Protein AF-A0A916VA71-F1 (afdb_monomer)

Secondary structure (DSSP, 8-state):
-----TTSPPPTTTSPP--SSPPPHHHHHHHHHHHHHHHHHHHTT---

Solvent-accessible surface area (backbone atoms only — not comparable to full-atom values): 3270 Å² total; per-residue (Å²): 132,86,86,79,56,84,91,66,68,71,52,85,88,65,43,80,71,75,68,86,66,72,78,52,69,64,58,67,52,46,55,58,52,52,52,50,51,52,50,53,60,65,52,70,74,63,77,130

Mean predicted aligned error: 12.76 Å

Sequence (48 aa):
MLQIDRQYLPTSDELPDSDDTPVDNEDQNFVPNLLLFLLEYIWKSHDD

pLDDT: mean 79.0, std 13.43, range [44.94, 97.62]

Foldseek 3Di:
DDDDDPVDDDDPVRPPPPPPPDPDPCCVVPVVVVVVVVVCVVCVPDDD

Structure (mmCIF, N/CA/C/O backbone):
data_AF-A0A916VA71-F1
#
_entry.id   AF-A0A916VA71-F1
#
loop_
_atom_site.group_PDB
_atom_site.id
_atom_site.type_symbol
_atom_site.label_atom_id
_atom_site.label_alt_id
_atom_site.label_comp_id
_atom_site.label_asym_id
_atom_site.label_entity_id
_atom_site.label_seq_id
_atom_site.pdbx_PDB_ins_code
_atom_site.Cartn_x
_atom_site.Cartn_y
_atom_site.Cartn_z
_atom_site.occupancy
_atom_site.B_iso_or_equiv
_atom_site.auth_seq_id
_atom_site.auth_comp_id
_atom_site.auth_asym_id
_atom_site.auth_atom_id
_atom_site.pdbx_PDB_model_num
ATOM 1 N N . MET A 1 1 ? -8.108 10.248 -25.505 1.00 44.94 1 MET A N 1
ATOM 2 C CA . MET A 1 1 ? -8.315 8.825 -25.163 1.00 44.94 1 MET A CA 1
ATOM 3 C C . MET A 1 1 ? -8.074 8.037 -26.441 1.00 44.94 1 MET A C 1
ATOM 5 O O . MET A 1 1 ? -8.738 8.337 -27.424 1.00 44.94 1 MET A O 1
ATOM 9 N N . LEU A 1 2 ? -7.049 7.183 -26.490 1.00 53.56 2 LEU A N 1
ATOM 10 C CA . LEU A 1 2 ? -6.662 6.491 -27.727 1.00 53.56 2 LEU A CA 1
ATOM 11 C C . LEU A 1 2 ? -7.694 5.404 -28.062 1.00 53.56 2 LEU A C 1
ATOM 13 O O . LEU A 1 2 ? -8.087 4.629 -27.193 1.00 53.56 2 LEU A O 1
ATOM 17 N N . GLN A 1 3 ? -8.159 5.386 -29.309 1.00 56.84 3 GLN A N 1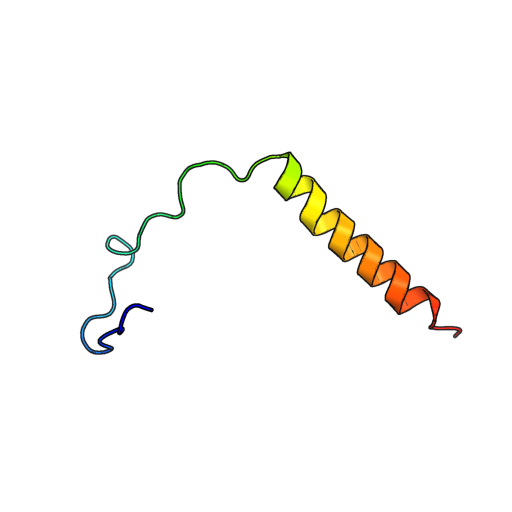
ATOM 18 C CA . GLN A 1 3 ? -9.098 4.392 -29.821 1.00 56.84 3 GLN A CA 1
ATOM 19 C C . GLN A 1 3 ? -8.328 3.089 -30.074 1.00 56.84 3 GLN A C 1
ATOM 21 O O . GLN A 1 3 ? -7.537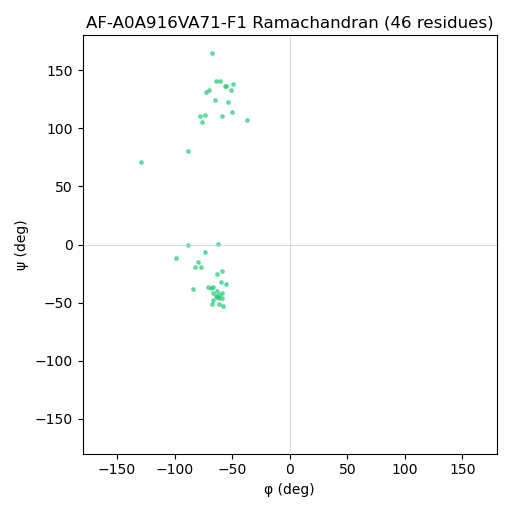 3.013 -31.007 1.00 56.84 3 GLN A O 1
ATOM 26 N N . ILE A 1 4 ? -8.511 2.095 -29.201 1.00 64.94 4 ILE A N 1
ATOM 27 C CA . ILE A 1 4 ? -7.828 0.798 -29.298 1.00 64.94 4 ILE A CA 1
ATOM 28 C C . ILE A 1 4 ? -8.535 -0.031 -30.373 1.00 64.94 4 ILE A C 1
ATOM 30 O O . ILE A 1 4 ? -9.677 -0.461 -30.183 1.00 64.94 4 ILE A O 1
ATOM 34 N N . ASP A 1 5 ? -7.861 -0.260 -31.496 1.00 69.31 5 ASP A N 1
ATOM 35 C CA . ASP A 1 5 ? -8.300 -1.237 -32.485 1.00 69.31 5 ASP A CA 1
ATOM 36 C C . ASP A 1 5 ? -8.030 -2.651 -31.949 1.00 69.31 5 ASP A C 1
ATOM 38 O O . ASP A 1 5 ? -6.890 -3.072 -31.763 1.00 69.31 5 ASP A O 1
ATOM 42 N N . ARG A 1 6 ? -9.099 -3.393 -31.648 1.00 65.75 6 ARG A N 1
ATOM 43 C CA . ARG A 1 6 ? -9.017 -4.715 -31.005 1.00 65.75 6 ARG A CA 1
ATOM 44 C C . ARG A 1 6 ? -8.521 -5.823 -31.942 1.00 65.75 6 ARG A C 1
ATOM 46 O O . ARG A 1 6 ? -8.342 -6.943 -31.467 1.00 65.75 6 ARG A O 1
ATOM 53 N N . GLN A 1 7 ? -8.336 -5.547 -33.237 1.00 72.50 7 GLN A N 1
ATOM 54 C CA . GLN A 1 7 ? -7.714 -6.493 -34.176 1.00 72.50 7 GLN A CA 1
ATOM 55 C C . GLN A 1 7 ? -6.181 -6.479 -34.125 1.00 72.50 7 GLN A C 1
ATOM 57 O O . GLN A 1 7 ? -5.567 -7.470 -34.514 1.00 72.50 7 GLN A O 1
ATOM 62 N N . TYR A 1 8 ? -5.576 -5.416 -33.589 1.00 73.12 8 TYR A N 1
ATOM 63 C CA . TYR A 1 8 ? -4.129 -5.255 -33.456 1.00 73.12 8 TYR A CA 1
ATOM 64 C C . TYR A 1 8 ? -3.792 -4.871 -32.015 1.00 73.12 8 TYR A C 1
ATOM 66 O O . TYR A 1 8 ? -3.450 -3.728 -31.716 1.00 73.12 8 TYR A O 1
ATOM 74 N N . LEU A 1 9 ? -3.948 -5.829 -31.098 1.00 79.50 9 LEU A N 1
ATOM 75 C CA . LEU A 1 9 ? -3.445 -5.645 -29.741 1.00 79.50 9 LEU A CA 1
ATOM 76 C C . LEU A 1 9 ? -1.909 -5.691 -29.774 1.00 79.50 9 LEU A C 1
ATOM 78 O O . LEU A 1 9 ? -1.369 -6.610 -30.394 1.00 79.50 9 LEU A O 1
ATOM 82 N N . PRO A 1 10 ? -1.221 -4.737 -29.122 1.00 77.00 10 PRO A N 1
ATOM 83 C CA . PRO A 1 10 ? 0.233 -4.747 -29.040 1.00 77.00 10 PRO A CA 1
ATOM 84 C C . PRO A 1 10 ? 0.719 -6.022 -28.346 1.00 77.00 10 PRO A C 1
ATOM 86 O O . PRO A 1 10 ? 0.118 -6.500 -27.377 1.00 77.00 10 PRO A O 1
ATOM 89 N N . THR A 1 11 ? 1.809 -6.577 -28.859 1.00 77.25 11 THR A N 1
ATOM 90 C CA . THR A 1 11 ? 2.581 -7.628 -28.192 1.00 77.25 11 THR A CA 1
ATOM 91 C C . THR A 1 11 ? 3.261 -7.078 -26.936 1.00 77.25 11 THR A C 1
ATOM 93 O O . THR A 1 11 ? 3.347 -5.867 -26.751 1.00 77.25 11 THR A O 1
ATOM 96 N N . SER A 1 12 ? 3.744 -7.958 -26.052 1.00 75.19 12 SER A N 1
ATOM 97 C CA . SER A 1 12 ? 4.392 -7.528 -24.801 1.00 75.19 12 SER A CA 1
ATOM 98 C C . SER A 1 12 ? 5.562 -6.568 -25.038 1.00 75.19 12 SER A C 1
ATOM 100 O O . SER A 1 12 ? 5.745 -5.664 -24.237 1.00 75.19 12 SER A O 1
ATOM 102 N N . ASP A 1 13 ? 6.297 -6.747 -26.139 1.00 78.00 13 ASP A N 1
ATOM 103 C CA . ASP A 1 13 ? 7.452 -5.921 -26.520 1.00 78.00 13 ASP A CA 1
ATOM 104 C C . ASP A 1 13 ? 7.045 -4.580 -27.174 1.00 78.00 13 ASP A C 1
ATOM 106 O O . ASP A 1 13 ? 7.868 -3.686 -27.342 1.00 78.00 13 ASP A O 1
ATOM 110 N N . GLU A 1 14 ? 5.781 -4.445 -27.594 1.00 77.81 14 GLU A N 1
ATOM 111 C CA . GLU A 1 14 ? 5.205 -3.222 -28.182 1.00 77.81 14 GLU A CA 1
ATOM 112 C C . GLU A 1 14 ? 4.410 -2.401 -27.166 1.00 77.81 14 GLU A C 1
ATOM 114 O O . GLU A 1 14 ? 4.011 -1.264 -27.445 1.00 77.81 14 GLU A O 1
ATOM 119 N N . LEU A 1 15 ? 4.131 -2.982 -25.998 1.00 78.44 15 LEU A N 1
ATOM 120 C CA . LEU A 1 15 ? 3.624 -2.210 -24.884 1.00 78.44 15 LEU A CA 1
ATOM 121 C C . LEU A 1 15 ? 4.713 -1.217 -24.472 1.00 78.44 15 LEU A C 1
ATOM 123 O O . LEU A 1 15 ? 5.892 -1.566 -24.488 1.00 78.44 15 LEU A O 1
ATOM 127 N N . PRO A 1 16 ? 4.346 0.023 -24.112 1.00 72.25 16 PRO A N 1
ATOM 128 C CA . PRO A 1 16 ? 5.297 0.882 -23.435 1.00 72.25 16 PRO A CA 1
ATOM 129 C C . PRO A 1 16 ? 5.807 0.110 -22.220 1.00 72.25 16 PRO A C 1
ATOM 131 O O . PRO A 1 16 ? 4.993 -0.333 -21.400 1.00 72.25 16 PRO A O 1
ATOM 134 N N . ASP A 1 17 ? 7.126 -0.080 -22.144 1.00 68.81 17 ASP A N 1
ATOM 135 C CA . ASP A 1 17 ? 7.749 -0.607 -20.939 1.00 68.81 17 ASP A CA 1
ATOM 136 C C . ASP A 1 17 ? 7.217 0.202 -19.760 1.00 68.81 17 ASP A C 1
ATOM 138 O O . ASP A 1 17 ? 7.020 1.422 -19.854 1.00 68.81 17 ASP A O 1
ATOM 142 N N . SER A 1 18 ? 6.902 -0.501 -18.671 1.00 66.94 18 SER A N 1
ATOM 143 C CA . SER A 1 18 ? 6.634 0.161 -17.400 1.00 66.94 18 SER A CA 1
ATOM 144 C C . SER A 1 18 ? 7.799 1.105 -17.182 1.00 66.94 18 SER A C 1
ATOM 146 O O . SER A 1 18 ? 8.911 0.605 -17.085 1.00 66.94 18 SER A O 1
ATOM 148 N N . ASP A 1 19 ? 7.539 2.417 -17.190 1.00 69.06 19 ASP A N 1
ATOM 149 C CA . ASP A 1 19 ? 8.548 3.464 -17.051 1.00 69.06 19 ASP A CA 1
ATOM 150 C C . ASP A 1 19 ? 9.597 2.982 -16.041 1.00 69.06 19 ASP A C 1
ATOM 152 O O . ASP A 1 19 ? 9.280 2.831 -14.862 1.00 69.06 19 ASP A O 1
ATOM 156 N N . ASP A 1 20 ? 10.797 2.620 -16.524 1.00 67.25 20 ASP A N 1
ATOM 157 C CA . ASP A 1 20 ? 11.871 1.984 -15.733 1.00 67.25 20 ASP A CA 1
ATOM 158 C C . ASP A 1 20 ? 12.356 2.896 -14.593 1.00 67.25 20 ASP A C 1
ATOM 160 O O . ASP A 1 20 ? 13.260 2.561 -13.822 1.00 67.25 20 ASP A O 1
ATOM 164 N N . THR A 1 21 ? 11.758 4.080 -14.489 1.00 70.06 21 THR A N 1
ATOM 165 C CA . THR A 1 21 ? 11.824 4.945 -13.334 1.00 70.06 21 THR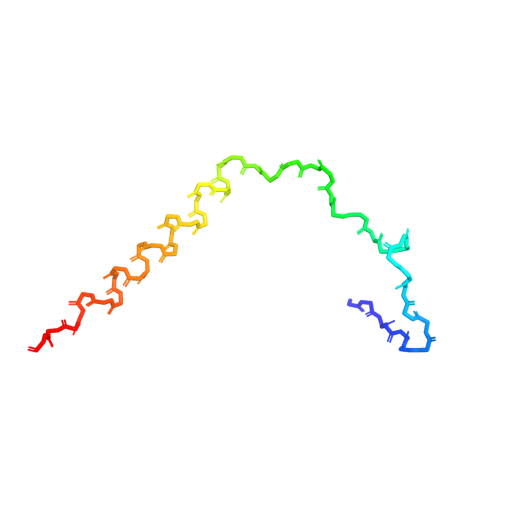 A CA 1
ATOM 166 C C . THR A 1 21 ? 11.269 4.196 -12.112 1.00 70.06 21 THR A C 1
ATOM 168 O O . THR A 1 21 ? 10.067 3.926 -12.034 1.00 70.06 21 THR A O 1
ATOM 171 N N . PRO A 1 22 ? 12.119 3.840 -11.128 1.00 70.81 22 PRO A N 1
ATOM 172 C CA . PRO A 1 22 ? 11.640 3.226 -9.898 1.00 70.81 22 PRO A CA 1
ATOM 173 C C . PRO A 1 22 ? 10.602 4.156 -9.269 1.00 70.81 22 PRO A C 1
ATOM 175 O O . PRO A 1 22 ? 10.817 5.367 -9.224 1.00 70.81 22 PRO A O 1
ATOM 178 N N . VAL A 1 23 ? 9.483 3.598 -8.791 1.00 72.19 23 VAL A N 1
ATOM 179 C CA . VAL A 1 23 ? 8.454 4.398 -8.106 1.00 72.19 23 VAL A CA 1
ATOM 180 C C . VAL A 1 23 ? 9.132 5.223 -7.012 1.00 72.19 23 VAL A C 1
ATOM 182 O O . VAL A 1 23 ? 9.934 4.677 -6.250 1.00 72.19 23 VAL A O 1
ATOM 185 N N . ASP A 1 24 ? 8.820 6.517 -6.938 1.00 82.88 24 ASP A N 1
ATOM 186 C CA . ASP A 1 24 ? 9.389 7.418 -5.938 1.00 82.88 24 ASP A CA 1
ATOM 187 C C . ASP A 1 24 ? 9.147 6.868 -4.521 1.00 82.88 24 ASP A C 1
ATOM 189 O O . ASP A 1 24 ? 8.068 6.358 -4.200 1.00 82.88 24 ASP A O 1
ATOM 193 N N . ASN A 1 25 ? 10.164 6.917 -3.661 1.00 81.50 25 ASN A N 1
ATOM 194 C CA . ASN A 1 25 ? 10.074 6.367 -2.312 1.00 81.50 25 ASN A CA 1
ATOM 195 C C . ASN A 1 25 ? 9.020 7.087 -1.456 1.00 81.50 25 ASN A C 1
ATOM 197 O O . ASN A 1 25 ? 8.506 6.488 -0.511 1.00 81.50 25 ASN A O 1
ATOM 201 N N . GLU A 1 26 ? 8.689 8.342 -1.752 1.00 87.81 26 GLU A N 1
ATOM 202 C CA . GLU A 1 26 ? 7.59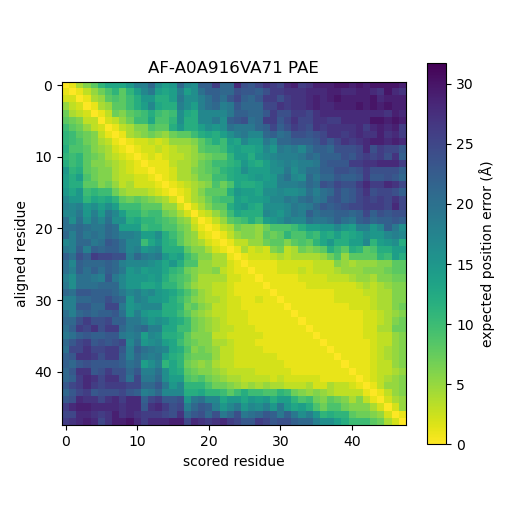6 9.067 -1.106 1.00 87.81 26 GLU A CA 1
ATOM 203 C C . GLU A 1 26 ? 6.246 8.446 -1.472 1.00 87.81 26 GLU A C 1
ATOM 205 O O . GLU A 1 26 ? 5.481 8.103 -0.570 1.00 87.81 26 GLU A O 1
ATOM 210 N N . ASP A 1 27 ? 5.996 8.184 -2.756 1.00 86.56 27 ASP A N 1
ATOM 211 C CA . ASP A 1 27 ? 4.757 7.557 -3.233 1.00 86.56 27 ASP A CA 1
ATOM 212 C C . ASP A 1 27 ? 4.627 6.107 -2.748 1.00 86.56 27 ASP A C 1
ATOM 214 O O . ASP A 1 27 ? 3.561 5.698 -2.267 1.00 86.56 27 ASP A O 1
ATOM 218 N N . GLN A 1 28 ? 5.728 5.343 -2.787 1.00 86.69 28 GLN A N 1
ATOM 219 C CA . GLN A 1 28 ? 5.770 3.978 -2.251 1.00 86.69 28 GLN A CA 1
ATOM 220 C C . GLN A 1 28 ? 5.451 3.930 -0.757 1.00 86.69 28 GLN A C 1
ATOM 22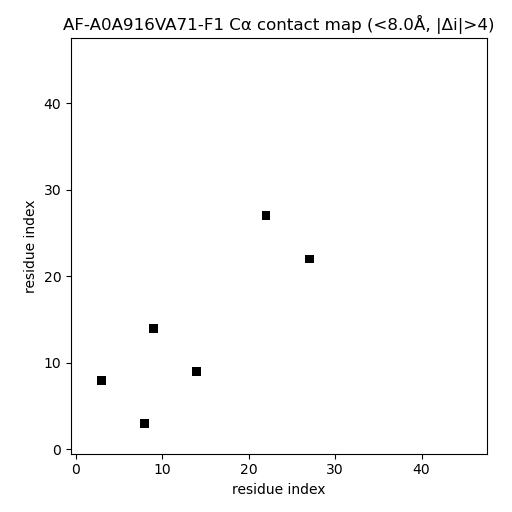2 O O . GLN A 1 28 ? 4.889 2.940 -0.301 1.00 86.69 28 GLN A O 1
ATOM 227 N N . ASN A 1 29 ? 5.801 4.963 0.015 1.00 92.88 29 ASN A N 1
ATOM 228 C CA . ASN A 1 29 ? 5.454 5.042 1.433 1.00 92.88 29 ASN A CA 1
ATOM 229 C C . ASN A 1 29 ? 4.043 5.605 1.642 1.00 92.88 29 ASN A C 1
ATOM 231 O O . ASN A 1 29 ? 3.327 5.154 2.538 1.00 92.88 29 ASN A O 1
ATOM 235 N N . PHE A 1 30 ? 3.628 6.585 0.844 1.00 95.44 30 PHE A N 1
ATOM 236 C CA . PHE A 1 30 ? 2.362 7.284 1.026 1.00 95.44 30 PHE A CA 1
ATOM 237 C C . PHE A 1 30 ? 1.163 6.372 0.765 1.00 95.44 30 PHE A C 1
ATOM 239 O O . PHE A 1 30 ? 0.284 6.256 1.622 1.00 95.44 30 PHE A O 1
ATOM 246 N N . VAL A 1 31 ? 1.143 5.685 -0.381 1.00 93.94 31 VAL A N 1
ATOM 247 C CA . VAL A 1 31 ? 0.006 4.852 -0.800 1.00 93.94 31 VAL A CA 1
ATOM 248 C C . VAL A 1 31 ? -0.329 3.750 0.219 1.00 93.94 31 VAL A C 1
ATOM 250 O O . VAL A 1 31 ? -1.481 3.703 0.659 1.00 93.94 31 VAL A O 1
ATOM 253 N N . PRO A 1 32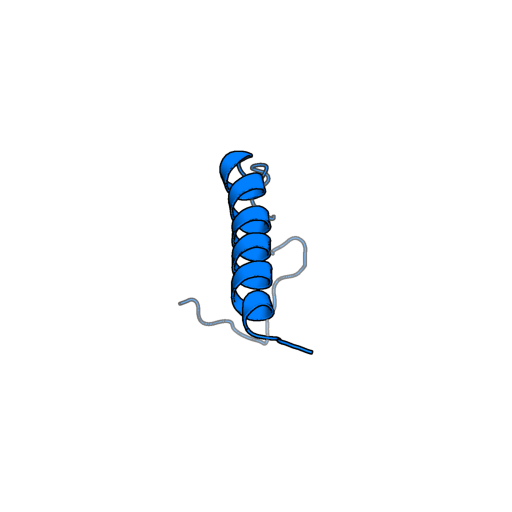 ? 0.606 2.886 0.663 1.00 96.62 32 PRO A N 1
ATOM 254 C CA . PRO A 1 32 ? 0.272 1.839 1.627 1.00 96.62 32 PRO A CA 1
ATOM 255 C C . PRO A 1 32 ? -0.120 2.396 3.001 1.00 96.62 32 PRO A C 1
ATOM 257 O O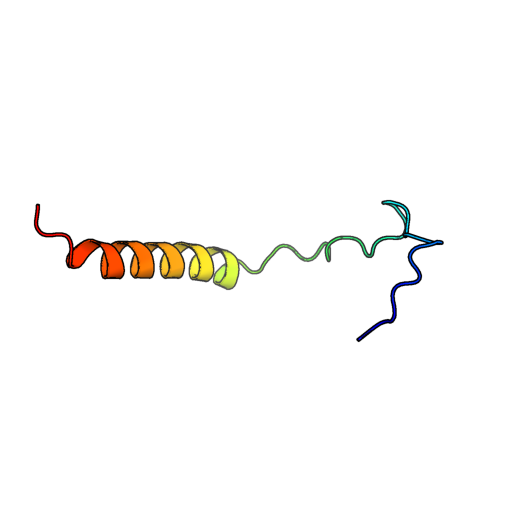 . PRO A 1 32 ? -1.042 1.864 3.617 1.00 96.62 32 PRO A O 1
ATOM 260 N N . ASN A 1 33 ? 0.508 3.479 3.474 1.00 97.31 33 ASN A N 1
ATOM 261 C CA . ASN A 1 33 ? 0.148 4.086 4.760 1.00 97.31 33 ASN A CA 1
ATOM 262 C C . ASN A 1 33 ? -1.241 4.740 4.724 1.00 97.31 33 ASN A C 1
ATOM 264 O O . ASN A 1 33 ? -1.996 4.630 5.690 1.00 97.31 33 ASN A O 1
ATOM 268 N N . LEU A 1 34 ? -1.616 5.373 3.607 1.00 97.62 34 LEU A N 1
ATOM 269 C CA . LEU A 1 34 ? -2.963 5.909 3.417 1.00 97.62 34 LEU A CA 1
ATOM 270 C C . LEU A 1 34 ? -4.008 4.787 3.406 1.00 97.62 34 LEU A C 1
ATOM 272 O O . LEU A 1 34 ? -5.047 4.912 4.053 1.00 97.62 34 LEU A O 1
ATOM 276 N N . LEU A 1 35 ? -3.734 3.683 2.705 1.00 97.44 35 LEU A N 1
ATOM 277 C CA . LEU A 1 35 ? -4.626 2.522 2.682 1.00 97.44 35 LEU A CA 1
ATOM 278 C C . LEU A 1 35 ? -4.796 1.909 4.077 1.00 97.44 35 LEU A C 1
ATOM 280 O O . LEU A 1 35 ? -5.924 1.611 4.468 1.00 97.44 35 LEU A O 1
ATOM 284 N N . LEU A 1 36 ? -3.709 1.774 4.842 1.00 96.88 36 LEU A N 1
ATOM 285 C CA . LEU A 1 36 ? -3.760 1.297 6.224 1.00 96.88 36 LEU A CA 1
ATOM 286 C C . LEU A 1 36 ? -4.588 2.234 7.114 1.00 96.88 36 LEU A C 1
ATOM 288 O O . LEU A 1 36 ? -5.465 1.769 7.837 1.00 96.88 36 LEU A O 1
ATOM 292 N N . PHE A 1 37 ? -4.375 3.548 7.013 1.00 97.06 37 PHE A N 1
ATOM 293 C CA . PHE A 1 37 ? -5.165 4.533 7.750 1.00 97.06 37 PHE A CA 1
ATOM 294 C C . PHE A 1 37 ? -6.661 4.433 7.427 1.00 97.06 37 PHE A C 1
ATOM 296 O O . PHE A 1 37 ? -7.491 4.447 8.335 1.00 97.06 37 PHE A O 1
ATOM 303 N N . LEU A 1 38 ? -7.020 4.321 6.144 1.00 96.12 38 LEU A N 1
ATOM 304 C CA . LEU A 1 38 ? -8.415 4.173 5.722 1.00 96.12 38 LEU A CA 1
ATOM 305 C C . LEU A 1 38 ? -9.022 2.872 6.248 1.00 96.12 38 LEU A C 1
ATOM 307 O O . LEU A 1 38 ? -10.169 2.872 6.691 1.00 96.12 38 LEU A O 1
ATOM 311 N N . LEU A 1 39 ? -8.251 1.786 6.232 1.00 95.31 39 LEU A N 1
ATOM 312 C CA . LEU A 1 39 ? -8.671 0.501 6.767 1.00 95.31 39 LEU A CA 1
ATOM 313 C C . LEU A 1 39 ? -8.966 0.600 8.267 1.00 95.31 39 LEU A C 1
ATOM 315 O O . LEU A 1 39 ? -10.062 0.249 8.690 1.00 95.31 39 LEU A O 1
ATOM 319 N N . GLU A 1 40 ? -8.037 1.145 9.054 1.00 94.69 40 GLU A N 1
ATOM 320 C CA . GLU A 1 40 ? -8.240 1.391 10.485 1.00 94.69 40 GLU A CA 1
ATOM 321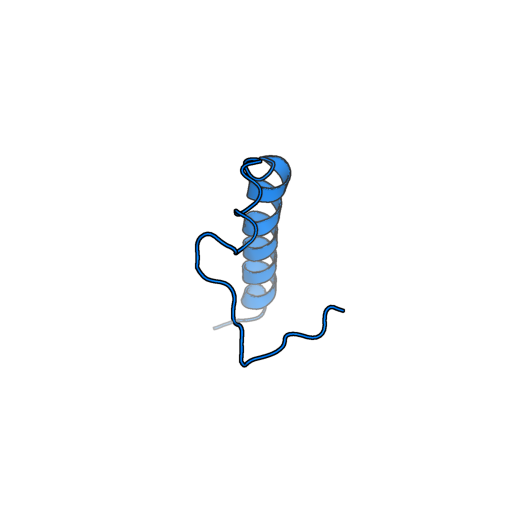 C C . GLU A 1 40 ? -9.431 2.319 10.742 1.00 94.69 40 GLU A C 1
ATOM 323 O O . GLU A 1 40 ? -10.224 2.085 11.651 1.00 94.69 40 GLU A O 1
ATOM 328 N N . TYR A 1 41 ? -9.577 3.375 9.941 1.00 93.50 41 TYR A N 1
ATOM 329 C CA . TYR A 1 41 ? -10.667 4.334 10.072 1.00 93.50 41 TYR A CA 1
ATOM 330 C C . TYR A 1 41 ? -12.036 3.689 9.839 1.00 93.50 41 TYR A C 1
ATOM 332 O O . TYR A 1 41 ? -12.957 3.922 10.620 1.00 93.50 41 TYR A O 1
ATOM 340 N N . ILE A 1 42 ? -12.168 2.866 8.796 1.00 91.50 42 ILE A N 1
ATOM 341 C CA . ILE A 1 42 ? -13.418 2.168 8.474 1.00 91.50 42 ILE A CA 1
ATOM 342 C C . ILE A 1 42 ? -13.703 1.070 9.503 1.00 91.50 42 ILE A C 1
ATOM 344 O O . ILE A 1 42 ? -14.857 0.882 9.873 1.00 91.50 42 ILE A O 1
ATOM 348 N N . TRP A 1 43 ? -12.679 0.372 10.003 1.00 89.62 43 TRP A N 1
ATOM 349 C CA . TRP A 1 43 ? -12.874 -0.700 10.984 1.00 89.62 43 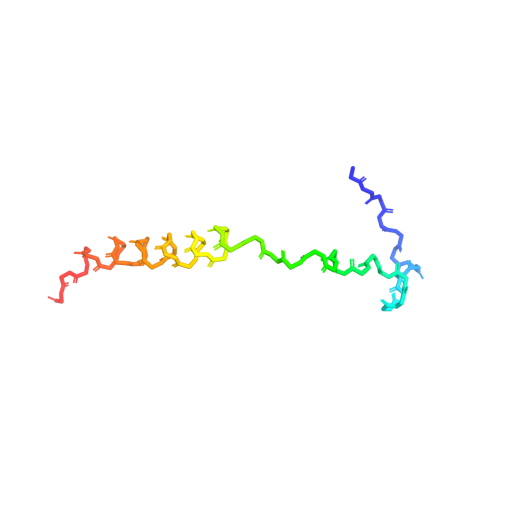TRP A CA 1
ATOM 350 C C . TRP A 1 43 ? -13.144 -0.210 12.409 1.00 89.62 43 TRP A C 1
ATOM 352 O O . TRP A 1 43 ? -13.701 -0.962 13.202 1.00 89.62 43 TRP A O 1
ATOM 362 N N . LYS A 1 44 ? -12.813 1.045 12.744 1.00 80.62 44 LYS A N 1
ATOM 363 C CA . LYS A 1 44 ? -13.100 1.640 14.064 1.00 80.62 44 LYS A CA 1
ATOM 364 C C . LYS A 1 44 ? -14.581 1.672 14.436 1.00 80.62 44 LYS A C 1
ATOM 366 O O . LYS A 1 44 ? -14.884 1.795 15.615 1.00 80.62 44 LYS A O 1
ATOM 371 N N . SER A 1 45 ? -15.488 1.624 13.463 1.00 71.00 45 SER A N 1
ATOM 372 C CA . SER A 1 45 ? -16.934 1.613 13.710 1.00 71.00 45 SER A CA 1
ATOM 373 C C . SER A 1 45 ? -17.512 0.210 13.903 1.00 71.00 45 SER A C 1
ATOM 375 O O . SER A 1 45 ? -18.716 0.083 14.121 1.00 71.00 45 SER A O 1
ATOM 377 N N . HIS A 1 46 ? -16.684 -0.834 13.821 1.00 66.31 46 HIS A N 1
ATOM 378 C CA . HIS A 1 46 ? -17.093 -2.198 14.119 1.00 66.31 46 HIS A CA 1
ATOM 379 C C . HIS A 1 46 ? -16.894 -2.453 15.622 1.00 66.31 46 HIS A C 1
ATOM 381 O O . HIS A 1 46 ? -15.876 -2.997 16.041 1.00 66.31 46 HIS A O 1
ATOM 387 N N . ASP A 1 47 ? -17.847 -1.994 16.436 1.00 62.47 47 ASP A N 1
ATOM 388 C CA . ASP A 1 47 ? -18.061 -2.585 17.761 1.00 62.47 47 ASP A CA 1
ATOM 389 C C . ASP A 1 47 ? -18.524 -4.038 17.528 1.00 62.47 47 ASP A C 1
ATOM 391 O O . ASP A 1 47 ? -19.469 -4.257 16.766 1.00 62.47 47 ASP A O 1
ATOM 395 N N . ASP A 1 48 ? -17.823 -5.018 18.105 1.00 58.91 48 ASP A N 1
ATOM 396 C CA . ASP A 1 48 ? -18.262 -6.428 18.142 1.00 58.91 48 ASP A CA 1
ATOM 397 C C . ASP A 1 48 ? -19.638 -6.586 18.820 1.00 58.91 48 ASP A C 1
ATOM 399 O O . ASP A 1 48 ? -19.872 -5.938 19.872 1.00 58.91 48 ASP A O 1
#

Radius of gyration: 19.26 Å; Cα contacts (8 Å, |Δi|>4): 3; chains: 1; bounding box: 30×17×52 Å